Protein AF-A0A538RVP7-F1 (afdb_monomer)

Structure (mmCIF, N/CA/C/O backbone):
data_AF-A0A538RVP7-F1
#
_entry.id   AF-A0A538RVP7-F1
#
loop_
_atom_site.group_PDB
_atom_site.id
_atom_site.type_symbol
_atom_site.label_atom_id
_atom_site.label_alt_id
_atom_site.label_comp_id
_atom_site.label_asym_id
_atom_site.label_entity_id
_atom_site.label_seq_id
_atom_site.pdbx_PDB_ins_code
_atom_site.Cartn_x
_atom_site.Cartn_y
_atom_site.Cartn_z
_atom_site.occupancy
_atom_site.B_iso_or_equiv
_atom_site.auth_seq_id
_atom_site.auth_comp_id
_atom_site.auth_asym_id
_atom_site.auth_atom_id
_atom_site.pdbx_PDB_model_num
ATOM 1 N N . MET A 1 1 ? -14.765 -1.241 -17.274 1.00 38.56 1 MET A N 1
ATOM 2 C CA . MET A 1 1 ? -13.334 -1.504 -17.020 1.00 38.56 1 MET A CA 1
ATOM 3 C C . MET A 1 1 ? -13.289 -2.820 -16.255 1.00 38.56 1 MET A C 1
ATOM 5 O O . MET A 1 1 ? -13.887 -2.867 -15.194 1.00 38.56 1 MET A O 1
ATOM 9 N N . GLN A 1 2 ? -12.767 -3.911 -16.829 1.00 38.22 2 GLN A N 1
ATOM 10 C CA . GLN A 1 2 ? -12.630 -5.173 -16.082 1.00 38.22 2 GLN A CA 1
ATOM 11 C C . GLN A 1 2 ? -11.477 -5.004 -15.089 1.00 38.22 2 GLN A C 1
ATOM 13 O O . GLN A 1 2 ? -10.333 -4.828 -15.504 1.00 38.22 2 GLN A O 1
ATOM 18 N N . THR A 1 3 ? -11.780 -5.004 -13.796 1.00 53.97 3 THR A N 1
ATOM 19 C CA . THR A 1 3 ? -10.787 -5.122 -12.727 1.00 53.97 3 THR A CA 1
ATOM 20 C C . THR A 1 3 ? -10.332 -6.578 -12.705 1.00 53.97 3 THR A C 1
ATOM 22 O O . THR A 1 3 ? -11.115 -7.475 -12.401 1.00 53.97 3 THR A O 1
ATOM 25 N N . TYR A 1 4 ? -9.096 -6.835 -13.134 1.00 58.56 4 TYR A N 1
ATOM 26 C CA . TYR A 1 4 ? -8.502 -8.164 -13.037 1.00 58.56 4 TYR A CA 1
ATOM 27 C C . TYR A 1 4 ? -8.149 -8.415 -11.570 1.00 58.56 4 TYR A C 1
ATOM 29 O O . TYR A 1 4 ? -7.137 -7.917 -11.082 1.00 58.56 4 TYR A O 1
ATOM 37 N N . VAL A 1 5 ? -9.026 -9.141 -10.881 1.00 63.38 5 VAL A N 1
ATOM 38 C CA . VAL A 1 5 ? -8.841 -9.575 -9.496 1.00 63.38 5 VAL A CA 1
ATOM 39 C C . VAL A 1 5 ? -7.830 -10.717 -9.482 1.00 63.38 5 VAL A C 1
ATOM 41 O O . VAL A 1 5 ? -8.119 -11.809 -9.980 1.00 63.38 5 VAL A O 1
ATOM 44 N N . ASP A 1 6 ? -6.643 -10.492 -8.918 1.00 74.00 6 ASP A N 1
ATOM 45 C CA . ASP A 1 6 ? -5.679 -11.577 -8.740 1.00 74.00 6 ASP A CA 1
ATOM 46 C C . ASP A 1 6 ? -6.102 -12.448 -7.552 1.00 74.00 6 ASP A C 1
ATOM 48 O O . ASP A 1 6 ? -5.871 -12.115 -6.392 1.00 74.00 6 ASP A O 1
ATOM 52 N N . SER A 1 7 ? -6.717 -13.597 -7.841 1.00 77.75 7 SER A N 1
ATOM 53 C CA . SER A 1 7 ? -7.176 -14.550 -6.820 1.00 77.75 7 SER A CA 1
ATOM 54 C C . SER A 1 7 ? -6.039 -15.158 -5.989 1.00 77.75 7 SER A C 1
ATOM 56 O O . SER A 1 7 ? -6.290 -15.788 -4.961 1.00 77.75 7 SER A O 1
ATOM 58 N N . ASN A 1 8 ? -4.787 -15.000 -6.421 1.00 83.94 8 ASN A N 1
ATOM 59 C CA . ASN A 1 8 ? -3.616 -15.445 -5.680 1.00 83.94 8 ASN A CA 1
ATOM 60 C C . ASN A 1 8 ? -3.049 -14.373 -4.751 1.00 83.94 8 ASN A C 1
ATOM 62 O O . ASN A 1 8 ? -2.089 -14.651 -4.025 1.00 83.94 8 ASN A O 1
ATOM 66 N N . SER A 1 9 ? -3.631 -13.175 -4.754 1.00 84.56 9 SER A N 1
ATOM 67 C CA . SER A 1 9 ? -3.180 -12.095 -3.900 1.00 84.56 9 SER A CA 1
ATOM 68 C C . SER A 1 9 ? -3.502 -12.376 -2.423 1.00 84.56 9 SER A C 1
ATOM 70 O O . SER A 1 9 ? -4.469 -13.084 -2.103 1.00 84.56 9 SER A O 1
ATOM 72 N N . PRO A 1 10 ? -2.711 -11.822 -1.486 1.00 88.38 10 PRO A N 1
ATOM 73 C CA . PRO A 1 10 ? -2.948 -11.961 -0.051 1.00 88.38 10 PRO A CA 1
ATOM 74 C C . PRO A 1 10 ? -4.369 -11.581 0.363 1.00 88.38 10 PRO A C 1
ATOM 76 O O . PRO A 1 10 ? -4.934 -12.229 1.238 1.00 88.38 10 PRO A O 1
ATOM 79 N N . ARG A 1 11 ? -4.983 -10.607 -0.321 1.00 87.00 11 ARG A N 1
ATOM 80 C CA . ARG A 1 11 ? -6.367 -10.195 -0.075 1.00 87.00 11 ARG A CA 1
ATOM 81 C C . ARG A 1 11 ? -7.362 -11.355 -0.141 1.00 87.00 11 ARG A C 1
ATOM 83 O O . ARG A 1 11 ? -8.317 -11.369 0.634 1.00 87.00 11 ARG A O 1
ATOM 90 N N . HIS A 1 12 ? -7.175 -12.282 -1.076 1.00 85.69 12 HIS A N 1
ATOM 91 C CA . HIS A 1 12 ? -8.112 -13.383 -1.332 1.00 85.69 12 HIS A CA 1
ATOM 92 C C . HIS A 1 12 ? -7.693 -14.692 -0.664 1.00 85.69 12 HIS A C 1
ATOM 94 O O . HIS A 1 12 ? -8.506 -15.606 -0.546 1.00 85.69 12 HIS A O 1
ATOM 100 N N . ARG A 1 13 ? -6.438 -14.783 -0.211 1.00 90.31 13 ARG A N 1
ATOM 101 C CA . ARG A 1 13 ? -5.879 -15.985 0.424 1.00 90.31 13 ARG A CA 1
ATOM 102 C C . ARG A 1 13 ? -5.795 -15.915 1.942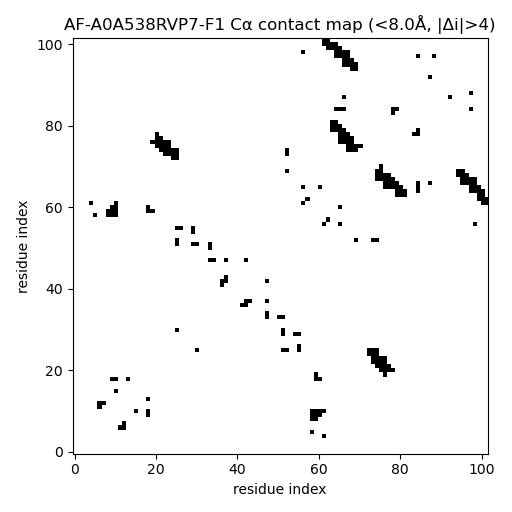 1.00 90.31 13 ARG A C 1
ATOM 104 O O . ARG A 1 13 ? -5.768 -16.964 2.577 1.00 90.31 13 ARG A O 1
ATOM 111 N N . LEU A 1 14 ? -5.731 -14.716 2.513 1.00 89.94 14 LEU A N 1
ATOM 112 C CA . LEU A 1 14 ? -5.630 -14.509 3.954 1.00 89.94 14 LEU A CA 1
ATOM 113 C C . LEU A 1 14 ? -6.963 -14.011 4.523 1.00 89.94 14 LEU A C 1
ATOM 115 O O . LEU A 1 14 ? -7.678 -13.251 3.859 1.00 89.94 14 LEU A O 1
ATOM 119 N N . PRO A 1 15 ? -7.311 -14.390 5.764 1.00 91.69 15 PRO A N 1
ATOM 120 C CA . PRO A 1 15 ? -8.409 -13.748 6.469 1.00 91.69 15 PRO A CA 1
ATOM 121 C C . PRO A 1 15 ? -8.093 -12.264 6.708 1.00 91.69 15 PRO A C 1
ATOM 123 O O . PRO A 1 15 ? -6.937 -11.862 6.829 1.00 91.69 15 PRO A O 1
ATOM 126 N N . PHE A 1 16 ? -9.137 -11.437 6.829 1.00 90.19 16 PHE A N 1
ATOM 127 C CA . PHE A 1 16 ? -9.005 -9.980 6.994 1.00 90.19 16 PHE A CA 1
ATOM 128 C C . PHE A 1 16 ? -8.069 -9.574 8.147 1.00 90.19 16 PHE A C 1
ATOM 130 O O . PHE A 1 16 ? -7.334 -8.595 8.041 1.00 90.19 16 PHE A O 1
ATOM 137 N N . THR A 1 17 ? -8.078 -10.336 9.240 1.00 90.06 17 THR A N 1
ATOM 138 C CA . THR A 1 17 ? -7.253 -10.103 10.433 1.00 90.06 17 THR A CA 1
ATOM 139 C C . THR A 1 17 ? -5.763 -10.368 10.219 1.00 90.06 17 THR A C 1
ATOM 141 O O . THR A 1 17 ? -4.955 -9.878 11.000 1.00 90.06 17 THR A O 1
ATOM 144 N N . GLU A 1 18 ? -5.398 -11.123 9.182 1.00 93.56 18 GLU A N 1
ATOM 145 C CA . GLU A 1 18 ? -4.011 -11.468 8.842 1.00 93.56 18 GLU A CA 1
ATOM 146 C C . GLU A 1 18 ? -3.452 -10.619 7.695 1.00 93.56 18 GLU A C 1
ATOM 148 O O . GLU A 1 18 ? -2.289 -10.772 7.317 1.00 93.56 18 GLU A O 1
ATOM 153 N N . LEU A 1 19 ? -4.254 -9.707 7.134 1.00 94.25 19 LEU A N 1
ATOM 154 C CA . LEU A 1 19 ? -3.753 -8.772 6.135 1.00 94.25 19 LEU A CA 1
ATOM 155 C C . LEU A 1 19 ? -2.653 -7.891 6.749 1.00 94.25 19 LEU A C 1
ATOM 157 O O . LEU A 1 19 ? -2.815 -7.432 7.884 1.00 94.25 19 LEU A O 1
ATOM 161 N N . PRO A 1 20 ? -1.548 -7.633 6.022 1.00 94.94 20 PRO A N 1
ATOM 162 C CA . PRO A 1 20 ? -0.430 -6.879 6.576 1.00 94.94 20 PRO A CA 1
ATOM 163 C C . PRO A 1 20 ? -0.844 -5.491 7.083 1.00 94.94 20 PRO A C 1
ATOM 165 O O . PRO A 1 20 ? -1.675 -4.802 6.496 1.00 94.94 20 PRO A O 1
ATOM 168 N N . ARG A 1 21 ? -0.255 -5.079 8.206 1.00 94.31 21 ARG A N 1
ATOM 169 C CA . ARG A 1 21 ? -0.462 -3.776 8.855 1.00 94.31 21 ARG A CA 1
ATOM 170 C C . ARG A 1 21 ? 0.887 -3.213 9.300 1.00 94.31 21 ARG A C 1
ATOM 172 O O . ARG A 1 21 ? 1.865 -3.955 9.382 1.00 94.31 21 ARG A O 1
ATOM 179 N N . GLY A 1 22 ? 0.951 -1.918 9.608 1.00 95.50 22 GLY A N 1
ATOM 180 C CA . GLY A 1 22 ? 2.222 -1.256 9.909 1.00 95.50 22 GLY A CA 1
ATOM 181 C C . GLY A 1 22 ? 3.088 -1.144 8.653 1.00 95.50 22 GLY A C 1
ATOM 182 O O . GLY A 1 22 ? 2.558 -0.884 7.575 1.00 95.50 22 GLY A O 1
ATOM 183 N N . GLN A 1 23 ? 4.406 -1.324 8.766 1.00 97.00 23 GLN A N 1
ATOM 184 C CA . GLN A 1 23 ? 5.312 -1.201 7.621 1.00 97.00 23 GLN A CA 1
ATOM 185 C C . GLN A 1 23 ? 5.161 -2.378 6.646 1.00 97.00 23 GLN A C 1
ATOM 187 O O . GLN A 1 23 ? 5.469 -3.525 6.964 1.00 97.00 23 GLN A O 1
ATOM 192 N N . VAL A 1 24 ? 4.751 -2.062 5.422 1.00 96.75 24 VAL A N 1
ATOM 193 C CA . VAL A 1 24 ? 4.580 -2.992 4.306 1.00 96.75 24 VAL A CA 1
ATOM 194 C C . VAL A 1 24 ? 5.504 -2.555 3.181 1.00 96.75 24 VAL A C 1
ATOM 196 O O . VAL A 1 24 ? 5.295 -1.522 2.543 1.00 96.75 24 VAL A O 1
ATOM 199 N N . ARG A 1 25 ? 6.550 -3.347 2.945 1.00 97.00 25 ARG A N 1
ATOM 200 C CA . ARG A 1 25 ? 7.492 -3.111 1.847 1.00 97.00 25 ARG A CA 1
ATOM 201 C C . ARG A 1 25 ? 6.837 -3.360 0.499 1.00 97.00 25 ARG A C 1
ATOM 203 O O . ARG A 1 25 ? 5.925 -4.181 0.389 1.00 97.00 25 ARG A O 1
ATOM 210 N N . PHE A 1 26 ? 7.347 -2.701 -0.536 1.00 96.31 26 PHE A N 1
ATOM 211 C CA . PHE A 1 26 ? 6.948 -3.032 -1.898 1.00 96.31 26 PHE A CA 1
ATOM 212 C C . PHE A 1 26 ? 7.374 -4.464 -2.250 1.00 96.31 26 PHE A C 1
ATOM 214 O O . PHE A 1 26 ? 8.558 -4.787 -2.136 1.00 96.31 26 PHE A O 1
ATOM 221 N N . PRO A 1 27 ? 6.443 -5.330 -2.685 1.00 94.44 27 PRO A N 1
ATOM 222 C CA . PRO A 1 27 ? 6.789 -6.663 -3.157 1.00 94.44 27 PRO A CA 1
ATOM 223 C C . PRO A 1 27 ? 7.740 -6.607 -4.358 1.00 94.44 27 PRO A C 1
ATOM 225 O O . PRO A 1 27 ? 7.522 -5.825 -5.283 1.00 94.44 27 PRO A O 1
ATOM 228 N N . GLU A 1 28 ? 8.748 -7.482 -4.384 1.00 95.06 28 GLU A N 1
ATOM 229 C CA . GLU A 1 28 ? 9.788 -7.497 -5.429 1.00 95.06 28 GLU A CA 1
ATOM 230 C C . GLU A 1 28 ? 9.202 -7.577 -6.844 1.00 95.06 28 GLU A C 1
ATOM 232 O O . GLU A 1 28 ? 9.562 -6.789 -7.713 1.00 95.06 28 GLU A O 1
ATOM 237 N N . HIS A 1 29 ? 8.214 -8.446 -7.062 1.00 93.00 29 HIS A N 1
ATOM 238 C CA . HIS A 1 29 ? 7.561 -8.588 -8.366 1.00 93.00 29 HIS A CA 1
ATOM 239 C C . HIS A 1 29 ? 6.842 -7.305 -8.832 1.00 93.00 29 HIS A C 1
ATOM 241 O O . HIS A 1 29 ? 6.769 -7.042 -10.034 1.00 93.00 29 HIS A O 1
ATOM 247 N N . ILE A 1 30 ? 6.341 -6.481 -7.903 1.00 94.44 30 ILE A N 1
ATOM 248 C CA . ILE A 1 30 ? 5.745 -5.174 -8.217 1.00 94.44 30 ILE A CA 1
ATOM 249 C C . ILE A 1 30 ? 6.845 -4.177 -8.570 1.00 94.44 30 ILE A C 1
ATOM 251 O O . ILE A 1 30 ? 6.710 -3.460 -9.560 1.00 94.44 30 ILE A O 1
ATOM 255 N N . VAL A 1 31 ? 7.942 -4.158 -7.806 1.00 95.44 31 VAL A N 1
ATOM 256 C CA . VAL A 1 31 ? 9.109 -3.307 -8.090 1.00 95.44 31 VAL A CA 1
ATOM 257 C C . VAL A 1 31 ? 9.657 -3.597 -9.485 1.00 95.44 31 VAL A C 1
ATOM 259 O O . VAL A 1 31 ? 9.798 -2.684 -10.299 1.00 95.44 31 VAL A O 1
ATOM 262 N N . GLU A 1 32 ? 9.884 -4.869 -9.804 1.00 95.62 32 GLU A N 1
ATOM 263 C CA . GLU A 1 32 ? 10.340 -5.297 -11.124 1.00 95.62 32 GLU A CA 1
ATOM 264 C C . GLU A 1 32 ? 9.338 -4.963 -12.231 1.00 95.62 32 GLU A C 1
ATOM 266 O O . GLU A 1 32 ? 9.729 -4.513 -13.311 1.00 95.62 32 GLU A O 1
ATOM 271 N N . GLY A 1 33 ? 8.045 -5.188 -11.987 1.00 93.69 33 GLY A N 1
ATOM 272 C CA . GLY A 1 33 ? 6.985 -4.888 -12.945 1.00 93.69 33 GLY A CA 1
ATOM 273 C C . GLY A 1 33 ? 6.934 -3.402 -13.291 1.00 93.69 33 GLY A C 1
ATOM 274 O O . GLY A 1 33 ? 6.922 -3.039 -14.469 1.00 93.69 33 GLY A O 1
ATOM 275 N N . VAL A 1 34 ? 6.980 -2.536 -12.277 1.00 93.62 34 VAL A N 1
ATOM 276 C CA . VAL A 1 34 ? 6.999 -1.081 -12.462 1.00 93.62 34 VAL A CA 1
ATOM 277 C C . VAL A 1 34 ? 8.282 -0.631 -13.159 1.00 93.62 34 VAL A C 1
ATOM 279 O O . VAL A 1 34 ? 8.195 0.150 -14.104 1.00 93.62 34 VAL A O 1
ATOM 282 N N . ALA A 1 35 ? 9.449 -1.157 -12.777 1.00 93.81 35 ALA A N 1
ATOM 283 C CA . ALA A 1 35 ? 10.716 -0.828 -13.432 1.00 93.81 35 ALA A CA 1
ATOM 284 C C . ALA A 1 35 ? 10.701 -1.193 -14.928 1.00 93.81 35 ALA A C 1
ATOM 286 O O . ALA A 1 35 ? 11.055 -0.370 -15.774 1.00 93.81 35 ALA A O 1
ATOM 287 N N . LYS A 1 36 ? 10.205 -2.388 -15.280 1.00 93.75 36 LYS A N 1
ATOM 288 C CA . LYS A 1 36 ? 10.050 -2.824 -16.680 1.00 93.75 36 LYS A CA 1
ATOM 289 C C . LYS A 1 36 ? 9.120 -1.899 -17.465 1.00 93.75 36 LYS A C 1
ATOM 291 O O . LYS A 1 36 ? 9.423 -1.551 -18.606 1.00 93.75 36 LYS A O 1
ATOM 296 N N . LEU A 1 37 ? 7.996 -1.490 -16.874 1.00 91.38 37 LEU A N 1
ATOM 297 C CA . LEU A 1 37 ? 7.053 -0.565 -17.509 1.00 91.38 37 LEU A CA 1
ATOM 298 C C . LEU A 1 37 ? 7.652 0.835 -17.679 1.00 91.38 37 LEU A C 1
ATOM 300 O O . LEU A 1 37 ? 7.501 1.423 -18.748 1.00 91.38 37 LEU A O 1
ATOM 304 N N . ALA A 1 38 ? 8.360 1.343 -16.669 1.00 92.44 38 ALA A N 1
ATOM 305 C CA . ALA A 1 38 ? 9.036 2.634 -16.728 1.00 92.44 38 ALA A CA 1
ATOM 306 C C . ALA A 1 38 ? 10.100 2.657 -17.832 1.00 92.44 38 ALA A C 1
ATOM 308 O O . ALA A 1 38 ? 10.107 3.578 -18.642 1.00 92.44 38 ALA A O 1
ATOM 309 N N . MET A 1 39 ? 10.918 1.605 -17.946 1.00 92.12 39 MET A N 1
ATOM 310 C CA . MET A 1 39 ? 11.886 1.465 -19.040 1.00 92.12 39 MET A CA 1
ATOM 311 C C . MET A 1 39 ? 11.211 1.368 -20.411 1.00 92.12 39 MET A C 1
ATOM 313 O O . MET A 1 39 ? 11.683 1.965 -21.374 1.00 92.12 39 MET A O 1
ATOM 317 N N . LYS A 1 40 ? 10.109 0.614 -20.516 1.00 93.00 40 LYS A N 1
ATOM 318 C CA . LYS A 1 40 ? 9.415 0.386 -21.790 1.00 93.00 40 LYS A CA 1
ATOM 319 C C . LYS A 1 40 ? 8.717 1.638 -22.323 1.00 93.00 40 LYS A C 1
ATOM 321 O O . LYS A 1 40 ? 8.691 1.838 -23.534 1.00 93.00 40 LYS A O 1
ATOM 326 N N . TYR A 1 41 ? 8.114 2.432 -21.443 1.00 92.06 41 TYR A N 1
ATOM 327 C CA . TYR A 1 41 ? 7.250 3.553 -21.827 1.00 92.06 41 TYR A CA 1
ATOM 328 C C . TYR A 1 41 ? 7.812 4.931 -21.452 1.00 92.06 41 TYR A C 1
ATOM 330 O O . TYR A 1 41 ? 7.185 5.939 -21.763 1.00 92.06 41 TYR A O 1
ATOM 338 N N . GLY A 1 42 ? 8.983 4.991 -20.813 1.00 90.75 42 GLY A N 1
ATOM 339 C CA . GLY A 1 42 ? 9.634 6.246 -20.432 1.00 90.75 42 GLY A CA 1
ATOM 340 C C . GLY A 1 42 ? 8.897 7.007 -19.329 1.00 90.75 42 GLY A C 1
ATOM 341 O O . GLY A 1 42 ? 8.864 8.235 -19.350 1.00 90.75 42 GLY A O 1
ATOM 342 N N . TYR A 1 43 ? 8.262 6.302 -18.389 1.00 88.12 43 TYR A N 1
ATOM 343 C CA . TYR A 1 43 ? 7.555 6.955 -17.287 1.00 88.12 43 TYR A CA 1
ATOM 344 C C . TYR A 1 43 ? 8.529 7.631 -16.317 1.00 88.12 43 TYR A C 1
ATOM 346 O O . TYR A 1 43 ? 9.547 7.047 -15.948 1.00 88.12 43 TYR A O 1
ATOM 354 N N . GLY A 1 44 ? 8.188 8.847 -15.882 1.00 91.44 44 GLY A N 1
ATOM 355 C CA . GLY A 1 44 ? 8.959 9.585 -14.880 1.00 91.44 44 GLY A CA 1
ATOM 356 C C . GLY A 1 44 ? 8.898 8.953 -13.486 1.00 91.44 44 GLY A C 1
ATOM 357 O O . GLY A 1 44 ? 8.016 8.140 -13.191 1.00 91.44 44 GLY A O 1
ATOM 358 N N . GLU A 1 45 ? 9.821 9.366 -12.615 1.00 90.75 45 GLU A N 1
ATOM 359 C CA . GLU A 1 45 ? 9.973 8.831 -11.253 1.00 90.75 45 GLU A CA 1
ATOM 360 C C . GLU A 1 45 ? 8.690 8.952 -10.422 1.00 90.75 45 GLU A C 1
ATOM 362 O O . GLU A 1 45 ? 8.295 7.987 -9.768 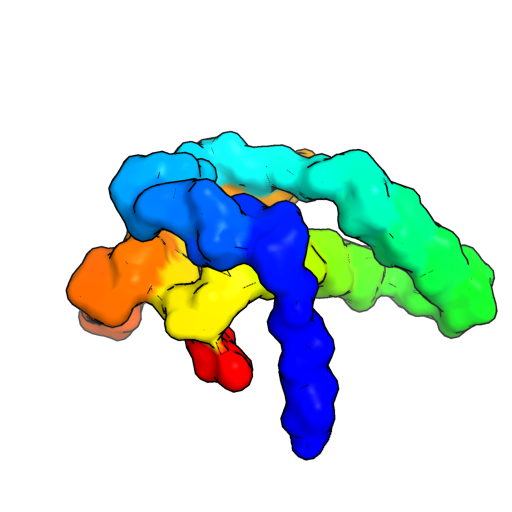1.00 90.75 45 GLU A O 1
ATOM 367 N N . ASP A 1 46 ? 7.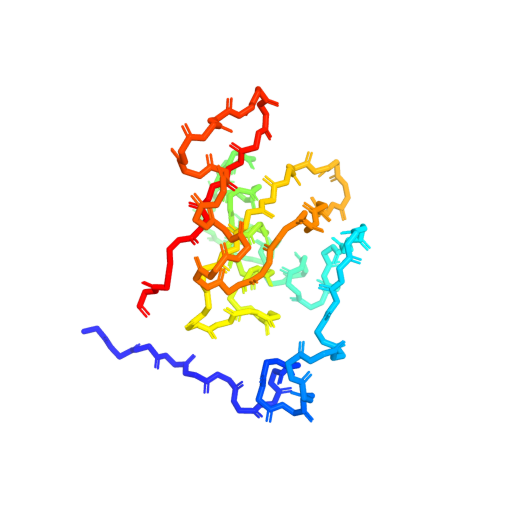973 10.074 -10.525 1.00 92.00 46 ASP A N 1
ATOM 368 C CA . ASP A 1 46 ? 6.702 10.281 -9.820 1.00 92.00 46 ASP A CA 1
ATOM 369 C C . ASP A 1 46 ? 5.639 9.252 -10.223 1.00 92.00 46 ASP A C 1
ATOM 371 O O . ASP A 1 46 ? 4.920 8.711 -9.381 1.00 92.00 46 ASP A O 1
ATOM 375 N N . TYR A 1 47 ? 5.554 8.935 -11.518 1.00 91.25 47 TYR A N 1
ATOM 376 C CA . TYR A 1 47 ? 4.602 7.946 -12.016 1.00 91.25 47 TYR A CA 1
ATOM 377 C C . TYR A 1 47 ? 4.997 6.531 -11.587 1.00 91.25 47 TYR A C 1
ATOM 379 O O . TYR A 1 47 ? 4.137 5.734 -11.199 1.00 91.25 47 TYR A O 1
ATOM 387 N N . ALA A 1 48 ? 6.294 6.214 -11.619 1.00 92.75 48 ALA A N 1
ATOM 388 C CA . ALA A 1 48 ? 6.805 4.948 -11.106 1.00 92.75 48 ALA A CA 1
ATOM 389 C C . ALA A 1 48 ? 6.483 4.804 -9.610 1.00 92.75 48 ALA A C 1
ATOM 391 O O . ALA A 1 48 ? 5.963 3.773 -9.183 1.00 92.75 48 ALA A O 1
ATOM 392 N N . ARG A 1 49 ? 6.682 5.867 -8.827 1.00 94.19 49 ARG A N 1
ATOM 393 C CA . ARG A 1 49 ? 6.374 5.902 -7.397 1.00 94.19 49 ARG A CA 1
ATOM 394 C C . ARG A 1 49 ? 4.890 5.679 -7.114 1.00 94.19 49 ARG A C 1
ATOM 396 O O . ARG A 1 49 ? 4.545 4.785 -6.341 1.00 94.19 49 ARG A O 1
ATOM 403 N N . GLN A 1 50 ? 4.011 6.427 -7.778 1.00 93.88 50 GLN A N 1
ATOM 404 C CA . GLN A 1 50 ? 2.561 6.240 -7.656 1.00 93.88 50 GLN A CA 1
ATOM 405 C C . GLN A 1 50 ? 2.141 4.823 -8.062 1.00 93.88 50 GLN A C 1
ATOM 407 O O . GLN A 1 50 ? 1.277 4.217 -7.425 1.00 93.88 50 GLN A O 1
ATOM 412 N N . SER A 1 51 ? 2.785 4.262 -9.088 1.00 93.81 51 SER A N 1
ATOM 413 C CA . SER A 1 51 ? 2.537 2.892 -9.530 1.00 93.81 51 SER A CA 1
ATOM 414 C C . SER A 1 51 ? 2.939 1.866 -8.472 1.00 93.81 51 SER A C 1
ATOM 416 O O . SER A 1 51 ? 2.167 0.941 -8.233 1.00 93.81 51 SER A O 1
ATOM 418 N N . LEU A 1 52 ? 4.084 2.016 -7.798 1.00 95.62 52 LEU A N 1
ATOM 419 C CA . LEU A 1 52 ? 4.491 1.113 -6.710 1.00 95.62 52 LEU A CA 1
ATOM 420 C C . LEU A 1 52 ? 3.448 1.081 -5.590 1.00 95.62 52 LEU A C 1
ATOM 422 O O . LEU A 1 52 ? 2.996 0.006 -5.191 1.00 95.62 52 LEU A O 1
ATOM 426 N N . VAL A 1 53 ? 3.020 2.260 -5.133 1.00 96.06 53 VAL A N 1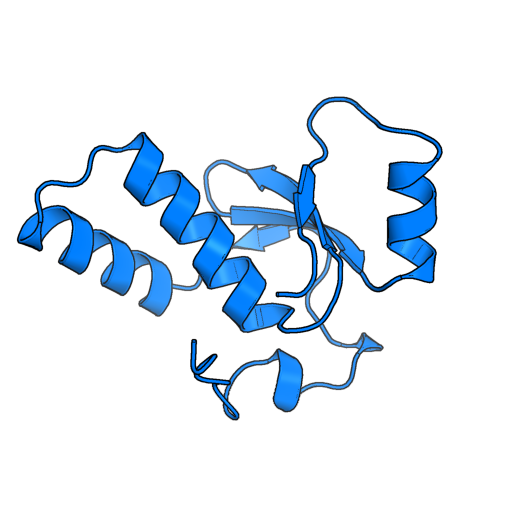
ATOM 427 C CA . VAL A 1 53 ? 2.014 2.405 -4.074 1.00 96.06 53 VAL A CA 1
ATOM 428 C C . VAL A 1 53 ? 0.683 1.793 -4.509 1.00 96.06 53 VAL A C 1
ATOM 430 O O . VAL A 1 53 ? 0.149 0.926 -3.818 1.00 96.06 53 VAL A O 1
ATOM 433 N N . ARG A 1 54 ? 0.172 2.174 -5.686 1.00 93.81 54 ARG A N 1
ATOM 434 C CA . ARG A 1 54 ? -1.123 1.701 -6.193 1.00 93.81 54 ARG A CA 1
ATOM 435 C C . ARG A 1 54 ? -1.156 0.190 -6.393 1.00 93.81 54 ARG A C 1
ATOM 437 O O . ARG A 1 54 ? -2.116 -0.449 -5.973 1.00 93.81 54 ARG A O 1
ATOM 444 N N . ASN A 1 55 ? -0.127 -0.383 -7.018 1.00 93.62 55 ASN A N 1
ATOM 445 C CA . ASN A 1 55 ? -0.067 -1.827 -7.244 1.00 93.62 55 ASN A CA 1
ATOM 446 C C . ASN A 1 55 ? 0.076 -2.590 -5.921 1.00 93.62 55 ASN A C 1
ATOM 448 O O . ASN A 1 55 ? -0.546 -3.633 -5.762 1.00 93.62 55 ASN A O 1
ATOM 452 N N . THR A 1 56 ? 0.820 -2.058 -4.948 1.00 95.25 56 THR A N 1
ATOM 453 C CA . THR A 1 56 ? 0.954 -2.685 -3.621 1.00 95.25 56 THR A CA 1
ATOM 454 C C . THR A 1 56 ? -0.364 -2.671 -2.853 1.00 95.25 56 THR A C 1
ATOM 456 O O . THR A 1 56 ? -0.755 -3.685 -2.278 1.00 95.25 56 THR A O 1
ATOM 459 N N . LEU A 1 57 ? -1.085 -1.547 -2.880 1.00 95.12 57 LEU A N 1
ATOM 460 C CA . LEU A 1 57 ? -2.406 -1.445 -2.261 1.00 95.12 57 LEU A CA 1
ATOM 461 C C . LEU A 1 57 ? -3.412 -2.393 -2.916 1.00 95.12 57 LEU A C 1
ATOM 463 O O . LEU A 1 57 ? -4.136 -3.087 -2.209 1.00 95.12 57 LEU A O 1
ATOM 467 N N . ALA A 1 58 ? -3.424 -2.461 -4.250 1.00 92.25 58 ALA A N 1
ATOM 468 C CA . ALA A 1 58 ? -4.264 -3.404 -4.979 1.00 92.25 58 ALA A CA 1
ATOM 469 C C . ALA A 1 58 ? -3.902 -4.858 -4.640 1.00 92.25 58 ALA A C 1
ATOM 471 O O . ALA A 1 58 ? -4.785 -5.663 -4.380 1.00 92.25 58 ALA A O 1
ATOM 472 N N . TRP A 1 59 ? -2.612 -5.189 -4.557 1.00 92.50 59 TRP A N 1
ATOM 473 C CA . TRP A 1 59 ? -2.154 -6.541 -4.244 1.00 92.50 59 TRP A CA 1
ATOM 474 C C . TRP A 1 59 ? -2.605 -7.023 -2.859 1.00 92.50 59 TRP A C 1
ATOM 476 O O . TRP A 1 59 ? -3.116 -8.129 -2.716 1.00 92.50 59 TRP A O 1
ATOM 486 N N . PHE A 1 60 ? -2.438 -6.206 -1.820 1.00 93.75 60 PHE A N 1
ATOM 487 C CA . PHE A 1 60 ? -2.748 -6.638 -0.455 1.00 93.75 60 PHE A CA 1
ATOM 488 C C . PHE A 1 60 ? -4.191 -6.360 -0.019 1.00 93.75 60 PHE A C 1
ATOM 490 O O . PHE A 1 60 ? -4.709 -7.082 0.833 1.00 93.75 60 PHE A O 1
ATOM 497 N N . TYR A 1 61 ? -4.847 -5.335 -0.569 1.00 94.06 61 TYR A N 1
ATOM 498 C CA . TYR A 1 61 ? -6.079 -4.778 0.007 1.00 94.06 61 TYR A CA 1
ATOM 499 C C . TYR A 1 61 ? -7.172 -4.494 -1.023 1.00 94.06 61 TYR A C 1
ATOM 501 O O . TYR A 1 61 ? -8.031 -3.646 -0.787 1.00 94.06 61 TYR A O 1
ATOM 509 N N . GLU A 1 62 ? -7.168 -5.185 -2.164 1.00 90.38 62 GLU A N 1
ATOM 510 C CA . GLU A 1 62 ? -8.209 -5.022 -3.181 1.00 90.38 62 GLU A CA 1
ATOM 511 C C . GLU A 1 62 ? -9.630 -5.023 -2.582 1.00 90.38 62 GLU A C 1
ATOM 513 O O . GLU A 1 62 ? -9.991 -5.852 -1.735 1.00 90.38 62 GLU A O 1
ATOM 518 N N . GLY A 1 63 ? -10.444 -4.055 -3.009 1.00 87.75 63 GLY A N 1
ATOM 519 C CA . GLY A 1 63 ? -11.826 -3.908 -2.550 1.00 87.75 63 GLY A CA 1
ATOM 520 C C . GLY A 1 63 ? -11.982 -3.454 -1.093 1.00 87.75 63 GLY A C 1
ATOM 521 O O . GLY A 1 63 ? -13.107 -3.421 -0.595 1.00 87.75 63 GLY A O 1
ATOM 522 N N . LEU A 1 64 ? -10.901 -3.080 -0.403 1.00 91.75 64 LEU A N 1
ATOM 523 C CA . LEU A 1 64 ? -10.948 -2.514 0.944 1.00 91.75 64 LEU A CA 1
ATOM 524 C C . LEU A 1 64 ? -10.456 -1.062 0.937 1.00 91.75 64 LEU A C 1
ATOM 526 O O . LEU A 1 64 ? -9.462 -0.749 0.282 1.00 91.75 64 LEU A O 1
ATOM 530 N N . PRO A 1 65 ? -11.107 -0.157 1.687 1.00 94.56 65 PR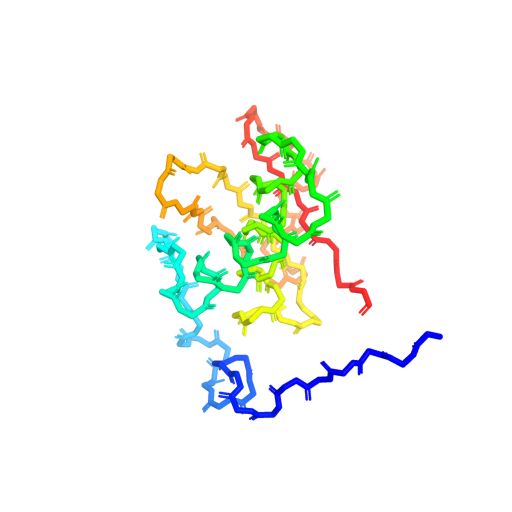O A N 1
ATOM 531 C CA . PRO A 1 65 ? -10.511 1.137 1.963 1.00 94.56 65 PRO A CA 1
ATOM 532 C C . PRO A 1 65 ? -9.289 0.958 2.873 1.00 94.56 65 PRO A C 1
ATOM 534 O O . PRO A 1 65 ? -9.310 0.153 3.811 1.00 94.56 65 PRO A O 1
ATOM 537 N N . VAL A 1 66 ? -8.248 1.747 2.614 1.00 96.62 66 VAL A N 1
ATOM 538 C CA . VAL A 1 66 ? -6.984 1.715 3.364 1.00 96.62 66 VAL A CA 1
ATOM 539 C C . VAL A 1 66 ? -6.570 3.135 3.710 1.00 96.62 66 VAL A C 1
ATOM 541 O O . VAL A 1 66 ? -6.518 3.983 2.820 1.00 96.62 66 VAL A O 1
ATOM 544 N N . ALA A 1 67 ? -6.243 3.391 4.975 1.00 97.12 67 ALA A N 1
ATOM 545 C CA . ALA A 1 67 ? -5.520 4.593 5.372 1.00 97.12 67 ALA A CA 1
ATOM 546 C C . ALA A 1 67 ? -4.041 4.239 5.529 1.00 97.12 67 ALA A C 1
ATOM 548 O O . ALA A 1 67 ? -3.691 3.321 6.277 1.00 97.12 67 ALA A O 1
ATOM 549 N N . TYR A 1 68 ? -3.179 4.950 4.812 1.00 97.50 68 TYR A N 1
ATOM 550 C CA . TYR A 1 68 ? -1.754 4.656 4.767 1.00 97.50 68 TYR A CA 1
ATOM 551 C C . TYR A 1 68 ? -0.908 5.923 4.719 1.00 97.50 68 TYR A C 1
ATOM 553 O O . TYR A 1 68 ? -1.374 7.001 4.350 1.00 97.50 68 TYR A O 1
ATOM 561 N N . ARG A 1 69 ? 0.366 5.767 5.053 1.00 96.62 69 ARG A N 1
ATOM 562 C CA . ARG A 1 69 ? 1.416 6.758 4.839 1.00 96.62 69 ARG A CA 1
ATOM 563 C C . ARG A 1 69 ? 2.459 6.186 3.893 1.00 96.62 69 ARG A C 1
ATOM 565 O O . ARG A 1 69 ? 2.757 4.997 3.924 1.00 96.62 69 ARG A O 1
ATOM 572 N N . GLU A 1 70 ? 3.010 7.024 3.031 1.00 95.88 70 GLU A N 1
ATOM 573 C CA . GLU A 1 70 ? 4.088 6.615 2.138 1.00 95.88 70 GLU A CA 1
ATOM 574 C C . GLU A 1 70 ? 5.436 6.571 2.863 1.00 95.88 70 GLU A C 1
ATOM 576 O O . GLU A 1 70 ? 5.789 7.502 3.585 1.00 95.88 70 GLU A O 1
ATOM 581 N N . LEU A 1 71 ? 6.198 5.499 2.634 1.00 95.25 71 LEU A N 1
ATOM 582 C CA . LEU A 1 71 ? 7.574 5.331 3.104 1.00 95.25 71 LEU A CA 1
ATOM 583 C C . LEU A 1 71 ? 8.532 5.203 1.906 1.00 95.25 71 LEU A C 1
ATOM 585 O O . LEU A 1 71 ? 8.092 4.800 0.825 1.00 95.25 71 LEU A O 1
ATOM 589 N N . PRO A 1 72 ? 9.839 5.484 2.057 1.00 92.75 72 PRO A N 1
ATOM 590 C CA . PRO A 1 72 ? 10.796 5.345 0.956 1.00 92.75 72 PRO A CA 1
ATOM 591 C C . PRO A 1 72 ? 10.773 3.959 0.289 1.00 92.75 72 PRO A C 1
ATOM 593 O O . PRO A 1 72 ? 10.770 3.873 -0.937 1.00 92.75 72 PRO A O 1
ATOM 596 N N . ASP A 1 73 ? 10.661 2.887 1.078 1.00 92.62 73 ASP A N 1
ATOM 597 C CA . ASP A 1 73 ? 10.712 1.486 0.635 1.00 92.62 73 ASP A CA 1
ATOM 598 C C . ASP A 1 73 ? 9.350 0.762 0.665 1.00 92.62 73 ASP A C 1
ATOM 600 O O . ASP A 1 73 ? 9.280 -0.459 0.492 1.00 92.62 73 ASP A O 1
ATOM 604 N N . GLY A 1 74 ? 8.254 1.493 0.885 1.00 95.94 74 GLY A N 1
ATOM 605 C CA . GLY A 1 74 ? 6.939 0.883 1.022 1.00 95.94 74 GLY A CA 1
ATOM 606 C C . GLY A 1 74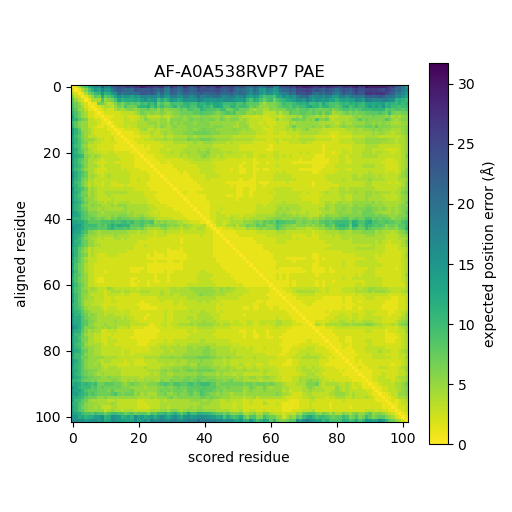 ? 5.831 1.845 1.427 1.00 95.94 74 GLY A C 1
ATOM 607 O O . GLY A 1 74 ? 5.833 3.036 1.103 1.00 95.94 74 GLY A O 1
ATOM 608 N N . ILE A 1 75 ? 4.878 1.303 2.171 1.00 97.62 75 ILE A N 1
ATOM 609 C CA . ILE A 1 75 ? 3.791 2.036 2.809 1.00 97.62 75 ILE A CA 1
ATOM 610 C C . ILE A 1 75 ? 3.678 1.614 4.268 1.00 97.62 75 ILE A C 1
ATOM 612 O O . ILE A 1 75 ? 4.025 0.497 4.639 1.00 97.62 75 ILE A O 1
ATOM 616 N N . GLU A 1 76 ? 3.159 2.497 5.100 1.00 97.62 76 GLU A N 1
ATOM 617 C CA . GLU A 1 76 ? 2.712 2.163 6.439 1.00 97.62 76 GLU A CA 1
ATOM 618 C C . GLU A 1 76 ? 1.190 2.130 6.458 1.00 97.62 76 GLU A C 1
ATOM 620 O O . GLU A 1 76 ? 0.541 3.141 6.194 1.00 97.62 76 GLU A O 1
ATOM 625 N N . VAL A 1 77 ? 0.616 0.973 6.759 1.00 97.25 77 VAL A N 1
ATOM 626 C CA . VAL A 1 77 ? -0.830 0.772 6.838 1.00 97.25 77 VAL A CA 1
ATOM 627 C C . VAL A 1 77 ? -1.297 1.037 8.262 1.00 97.25 77 VAL A C 1
ATOM 629 O O . VAL A 1 77 ? -0.934 0.313 9.190 1.00 97.25 77 VAL A O 1
ATOM 632 N N . LEU A 1 78 ? -2.115 2.078 8.410 1.00 96.00 78 LEU A N 1
ATOM 633 C CA . LEU A 1 78 ? -2.574 2.606 9.697 1.00 96.00 78 LEU A CA 1
ATOM 634 C C . LEU A 1 78 ? -4.006 2.178 10.026 1.00 96.00 78 LEU A C 1
ATOM 636 O O . LEU A 1 78 ? -4.361 2.069 11.197 1.00 96.00 78 LEU A O 1
ATOM 640 N N . ALA A 1 79 ? -4.826 1.945 9.000 1.00 95.56 79 ALA A N 1
ATOM 641 C CA . ALA A 1 79 ? -6.168 1.400 9.149 1.00 95.56 79 ALA A CA 1
ATOM 642 C C . ALA A 1 79 ? -6.623 0.659 7.894 1.00 95.56 79 ALA A C 1
ATOM 644 O O . ALA A 1 79 ? -6.295 1.047 6.767 1.00 95.56 79 ALA A O 1
ATOM 645 N N . LEU A 1 80 ? -7.435 -0.373 8.111 1.00 94.50 80 LEU A N 1
ATOM 646 C CA . LEU A 1 80 ? -8.033 -1.205 7.073 1.00 94.50 80 LEU A CA 1
ATOM 647 C C . LEU A 1 80 ? -9.543 -1.327 7.275 1.00 94.50 80 LEU A C 1
ATOM 649 O O . LEU A 1 80 ? -10.033 -1.522 8.384 1.00 94.50 80 LEU A O 1
ATOM 653 N N . GLY A 1 81 ? -10.290 -1.280 6.175 1.00 92.88 81 GLY A N 1
ATOM 654 C CA . GLY A 1 81 ? -11.739 -1.452 6.204 1.00 92.88 81 GLY A CA 1
ATOM 655 C C . GLY A 1 81 ? -12.499 -0.182 6.595 1.00 92.88 81 GLY A C 1
ATOM 656 O O . GLY A 1 81 ? -11.941 0.819 7.043 1.00 92.88 81 GLY A O 1
ATOM 657 N N . PHE A 1 82 ? -13.809 -0.195 6.340 1.00 90.94 82 PHE A N 1
ATOM 658 C CA . PHE A 1 82 ? -14.644 1.009 6.395 1.00 90.94 82 PHE A CA 1
ATOM 659 C C . PHE A 1 82 ? -14.707 1.650 7.783 1.00 90.94 82 PHE A C 1
ATOM 661 O O . PHE A 1 82 ? -14.749 2.876 7.886 1.00 90.94 82 PHE A O 1
ATOM 668 N N . GLU A 1 83 ? -14.708 0.838 8.839 1.00 91.50 83 GLU A N 1
ATOM 669 C CA . GLU A 1 83 ? -14.824 1.320 10.214 1.00 91.50 83 GLU A CA 1
ATOM 670 C C . GLU A 1 83 ? -13.564 2.070 10.661 1.00 91.50 83 GLU A C 1
ATOM 672 O O . GLU A 1 83 ? -13.647 3.240 11.047 1.00 91.50 83 GLU A O 1
ATOM 677 N N . GLU A 1 84 ? -12.397 1.430 10.541 1.00 93.75 84 GLU A N 1
ATOM 678 C CA . GLU A 1 84 ? -11.115 2.010 10.947 1.00 93.75 84 GLU A CA 1
ATOM 679 C C . GLU A 1 84 ? -10.770 3.231 10.078 1.00 93.75 84 GLU A C 1
ATOM 681 O O . GLU A 1 84 ? -10.466 4.313 10.587 1.00 93.75 84 GLU A O 1
ATOM 686 N N . VAL A 1 85 ? -10.908 3.112 8.751 1.00 95.00 85 VAL A N 1
ATOM 687 C CA . VAL A 1 85 ? -10.622 4.214 7.814 1.00 95.00 85 VAL A CA 1
ATOM 688 C C . VAL A 1 85 ? -11.599 5.378 7.987 1.00 95.00 85 VAL A C 1
ATOM 690 O O . VAL A 1 85 ? -11.238 6.540 7.773 1.00 95.00 85 VAL A O 1
ATOM 693 N N . GLY A 1 86 ? -12.829 5.106 8.429 1.00 91.94 86 GLY A N 1
ATOM 694 C CA . GLY A 1 86 ? -13.815 6.136 8.743 1.00 91.94 86 GLY A CA 1
ATOM 695 C C . GLY A 1 86 ? -13.332 7.134 9.800 1.00 91.94 86 GLY A C 1
ATOM 696 O O . GLY A 1 86 ? -13.731 8.299 9.760 1.00 91.94 86 GLY A O 1
ATOM 697 N N . GLN A 1 87 ? -12.441 6.724 10.707 1.00 92.50 87 GLN A N 1
ATOM 698 C CA . GLN A 1 87 ? -11.856 7.615 11.712 1.00 92.50 87 GLN A CA 1
ATOM 699 C C . GLN A 1 87 ? -10.930 8.655 11.068 1.00 92.50 87 GLN A C 1
ATOM 701 O O . GLN A 1 87 ? -11.090 9.848 11.318 1.00 92.50 87 GLN A O 1
ATOM 706 N N . TYR A 1 88 ? -10.060 8.226 10.151 1.00 91.00 88 TYR A N 1
ATOM 707 C CA . TYR A 1 88 ? -9.136 9.104 9.423 1.00 91.00 88 TYR A CA 1
ATOM 708 C C . TYR A 1 88 ? -9.837 10.045 8.441 1.00 91.00 88 TYR A C 1
ATOM 710 O O . TYR A 1 88 ? -9.344 11.136 8.171 1.00 91.00 88 TYR A O 1
ATOM 718 N N . ARG A 1 89 ? -11.019 9.673 7.937 1.00 86.69 89 ARG A N 1
ATOM 719 C CA . ARG A 1 89 ?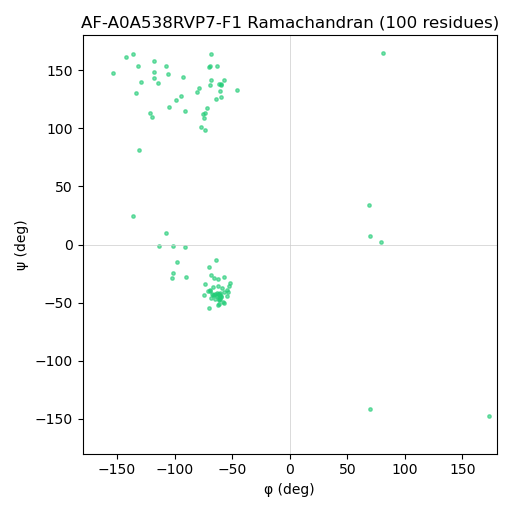 -11.857 10.603 7.162 1.00 86.69 89 ARG A CA 1
ATOM 720 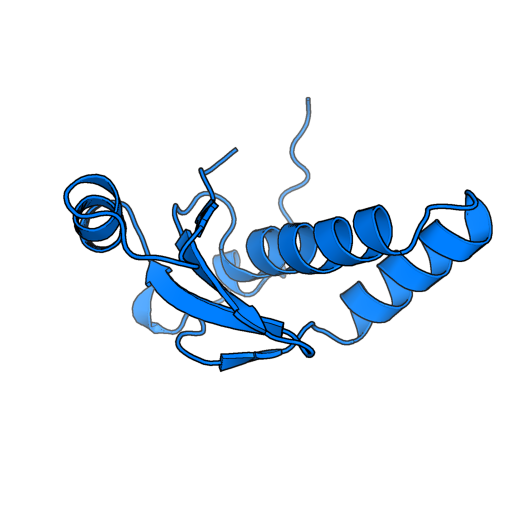C C . ARG A 1 89 ? -12.450 11.713 8.024 1.00 86.69 89 ARG A C 1
ATOM 722 O O . ARG A 1 89 ? -12.553 12.845 7.567 1.00 86.69 89 ARG A O 1
ATOM 729 N N . ARG A 1 90 ? -12.882 11.382 9.245 1.00 90.50 90 ARG A N 1
ATOM 730 C CA . ARG A 1 90 ? -13.468 12.354 10.182 1.00 90.50 90 ARG A CA 1
ATOM 731 C C . ARG A 1 90 ? -12.413 13.271 10.788 1.00 90.50 90 ARG A C 1
ATOM 733 O O . ARG A 1 90 ? -12.709 14.428 11.060 1.00 90.50 90 ARG A O 1
ATOM 740 N N . GLN A 1 91 ? -11.208 12.752 11.003 1.00 91.81 91 GLN A N 1
ATOM 741 C CA . GLN A 1 91 ? -10.079 13.483 11.570 1.00 91.81 91 GLN A CA 1
ATOM 742 C C . GLN A 1 91 ? -8.835 13.259 10.698 1.00 91.81 91 GLN A C 1
ATOM 744 O O . GLN A 1 91 ? -8.011 12.397 11.013 1.00 91.81 91 GLN A O 1
ATOM 749 N N . PRO A 1 92 ? -8.707 14.001 9.582 1.00 89.19 92 PRO A N 1
ATOM 750 C CA . PRO A 1 92 ? -7.536 13.911 8.721 1.00 89.19 92 PRO A CA 1
ATOM 751 C C . PRO A 1 92 ? -6.263 14.266 9.488 1.00 89.19 92 PRO A C 1
ATOM 753 O O . PRO A 1 92 ? -6.233 15.238 10.243 1.00 89.19 92 PRO A O 1
ATOM 756 N N . GLN A 1 93 ? -5.199 13.500 9.266 1.00 90.75 93 GLN A N 1
ATOM 757 C CA . GLN A 1 93 ? -3.878 13.769 9.835 1.00 90.75 93 GLN A CA 1
ATOM 758 C C . GLN A 1 93 ? -2.878 14.012 8.705 1.00 90.75 93 GLN A C 1
ATOM 760 O O . GLN A 1 93 ? -3.003 13.451 7.613 1.00 90.75 93 GLN A O 1
ATOM 765 N N . ALA A 1 94 ? -1.881 14.857 8.961 1.00 90.94 94 ALA A N 1
ATOM 766 C CA . ALA A 1 94 ? -0.883 15.213 7.961 1.00 90.94 94 ALA A CA 1
ATOM 767 C C . ALA A 1 94 ? -0.099 13.978 7.481 1.00 90.94 94 ALA A C 1
ATOM 769 O O . ALA A 1 94 ? 0.387 13.184 8.284 1.00 90.94 94 ALA A O 1
ATOM 770 N N . GLY A 1 95 ? 0.037 13.832 6.159 1.00 90.31 95 GLY A N 1
ATOM 771 C CA . GLY A 1 95 ? 0.795 12.742 5.537 1.00 90.31 95 GLY A CA 1
ATOM 772 C C . GLY A 1 95 ? 0.067 11.394 5.451 1.00 90.31 95 GLY A C 1
ATOM 773 O O . GLY A 1 95 ? 0.657 10.442 4.943 1.00 90.31 95 GLY A O 1
ATOM 774 N N . ILE A 1 96 ? -1.191 11.304 5.899 1.00 94.25 96 ILE A N 1
ATOM 775 C CA . ILE A 1 96 ? -2.030 10.112 5.721 1.00 94.25 96 ILE A CA 1
ATOM 776 C C . ILE A 1 96 ? -2.893 10.273 4.472 1.00 94.25 96 ILE A C 1
ATOM 778 O O . ILE A 1 96 ? -3.615 11.256 4.310 1.00 94.25 96 ILE A O 1
ATOM 782 N N . GLN A 1 97 ? -2.838 9.271 3.605 1.00 95.31 97 GLN A N 1
ATOM 783 C CA . GLN A 1 97 ? -3.657 9.145 2.410 1.00 95.31 97 GLN A CA 1
ATOM 784 C C . GLN A 1 97 ? -4.698 8.044 2.603 1.00 95.31 97 GLN A C 1
ATOM 786 O O . GLN A 1 97 ? -4.501 7.105 3.376 1.00 95.31 97 GLN A O 1
ATOM 791 N N . ILE A 1 98 ? -5.820 8.156 1.888 1.00 94.19 98 ILE A N 1
ATOM 792 C CA . ILE A 1 98 ? -6.889 7.158 1.927 1.00 94.19 98 ILE A CA 1
ATOM 793 C C . ILE A 1 98 ? -7.127 6.622 0.521 1.00 94.19 98 ILE A C 1
ATOM 795 O O . ILE A 1 98 ? -7.649 7.332 -0.339 1.00 94.19 98 ILE A O 1
ATOM 799 N N . ALA A 1 99 ? -6.812 5.347 0.314 1.00 92.31 99 ALA A N 1
ATOM 800 C CA . ALA A 1 99 ? -7.186 4.626 -0.892 1.00 92.31 99 ALA A CA 1
ATOM 801 C C . ALA A 1 99 ? -8.642 4.169 -0.794 1.00 92.31 99 ALA A C 1
ATOM 803 O O . ALA A 1 99 ? -9.062 3.602 0.220 1.00 92.31 99 ALA A O 1
ATOM 804 N N .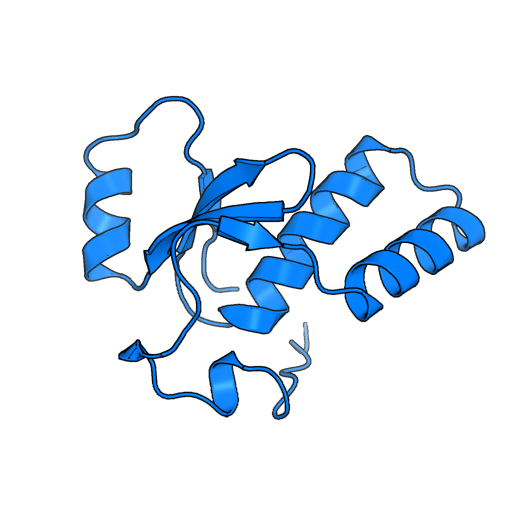 GLN A 1 100 ? -9.415 4.439 -1.846 1.00 81.62 100 GLN A N 1
ATOM 805 C CA . GLN A 1 100 ? -10.788 3.961 -1.967 1.00 81.62 100 GLN A CA 1
ATOM 806 C C . GLN A 1 100 ? -10.838 2.636 -2.722 1.00 81.62 100 GLN A C 1
ATOM 808 O O . GLN A 1 100 ? -10.074 2.465 -3.676 1.00 81.62 100 GLN A O 1
ATOM 813 N N . PRO A 1 101 ? -11.746 1.721 -2.338 1.00 74.81 101 PRO A N 1
ATOM 814 C CA . PRO A 1 101 ? -12.012 0.546 -3.147 1.00 74.81 101 PRO A CA 1
ATOM 815 C C . PRO A 1 101 ? -12.496 1.004 -4.528 1.00 74.81 101 PRO A C 1
ATOM 817 O O . PRO A 1 101 ? -13.380 1.858 -4.627 1.00 74.81 101 PRO A O 1
ATOM 820 N N . SER A 1 102 ? -11.838 0.494 -5.570 1.00 59.19 102 SER A N 1
ATOM 821 C CA . SER A 1 102 ? -12.190 0.721 -6.979 1.00 59.19 102 SER A CA 1
ATOM 822 C C . SER A 1 102 ? -13.098 -0.385 -7.494 1.00 59.19 102 SER A C 1
ATOM 824 O O . SER A 1 102 ? -12.939 -1.527 -7.007 1.00 59.19 102 SER A O 1
#

Radius of gyration: 13.88 Å; Cα contacts (8 Å, |Δi|>4): 135; chains: 1; bounding box: 27×31×34 Å

Mean predicted aligned error: 4.44 Å

pLDDT: mean 89.95, std 10.65, range [38.22, 97.62]

Nearest PDB structures (foldseek):
  3q5l-assembly1_A  TM=3.166E-01  e=9.531E-01  Leishmania major
  2yee-assembly1_A-2  TM=2.589E-01  e=3.486E-01  Homo sapiens
  3h80-assembly1_A  TM=3.134E-01  e=1.630E+00  Leishmania major strain Friedlin
  3omu-assembly1_A  TM=3.108E-01  e=1.090E+00  Trypanosoma brucei
  3q5j-assembly1_A-2  TM=3.200E-01  e=2.279E+00  Leishmania major

Sequence (102 aa):
MQTYVDSNSPRHRLPFTELPRGQVRFPEHIVEGVAKLAMKYGYGEDYARQSLVRNTLAWFYEGLPVAYRELPDGIEVLALGFEEVGQYRRQPQAGIQIAQPS

Solvent-accessible surface area (backbone atoms only — not comparable to full-atom values): 5938 Å² total; per-residue (Å²): 133,88,79,84,76,63,71,85,24,54,47,69,72,43,59,84,91,69,48,88,62,42,80,42,65,60,51,66,70,51,56,53,50,44,51,53,48,26,70,74,70,68,53,52,70,69,56,44,50,53,46,49,54,51,53,46,46,48,44,49,38,58,74,37,32,33,25,32,30,84,45,99,68,32,32,31,38,78,28,64,34,69,72,52,29,47,50,47,70,76,53,74,54,91,75,58,46,73,50,71,54,120

Secondary structure (DSSP, 8-state):
------TTSHHHHS-GGGS--EEEEPPHHHHHHHHHHHHHHT--HHHHHHHHHHHHHHHHHTTS-EEEEEETTEEEEEEEHHHHHHHHHHS--TTEEEEPP-

Foldseek 3Di:
DDDPQDCPFQQNVPDPVPQDAFFDFQDPVQLVVLVVVCVVPVDDPVVSQVSSQVVSCCRRAAQKKFKWADDPGGIHTDDIHDPRVVVCVVPPDPRIDIDHHD